Protein AF-A0A3S1FE27-F1 (afdb_monomer)

Secondary structure (DSSP, 8-state):
-HHHHHHHHHHHHHHHHS---TTTS--HHHHHHHHHHTHHHHHHHHHHHHHHHHHHHHHHHHHHH-

pLDDT: mean 88.73, std 5.21, range [65.94, 96.0]

Structure (mmCIF, N/CA/C/O backbone):
data_AF-A0A3S1FE27-F1
#
_entry.id   AF-A0A3S1FE27-F1
#
loop_
_atom_site.group_PDB
_atom_site.id
_atom_site.type_symbol
_atom_site.label_atom_id
_atom_site.label_alt_id
_atom_site.label_comp_id
_atom_site.label_asym_id
_atom_site.label_entity_id
_atom_site.label_seq_id
_atom_site.pdbx_PDB_ins_code
_atom_site.Cartn_x
_atom_site.Cartn_y
_atom_site.Cartn_z
_atom_site.occupancy
_atom_site.B_iso_or_equiv
_atom_site.auth_seq_id
_atom_site.auth_comp_id
_atom_site.auth_asym_id
_atom_site.auth_atom_id
_atom_site.pdbx_PDB_model_num
ATOM 1 N N . MET A 1 1 ? -2.451 16.103 4.244 1.00 65.94 1 MET A N 1
ATOM 2 C CA . MET A 1 1 ? -2.219 14.922 5.113 1.00 65.94 1 MET A CA 1
ATOM 3 C C . MET A 1 1 ? -3.356 14.658 6.099 1.00 65.94 1 MET A C 1
ATOM 5 O O . MET A 1 1 ? -3.716 13.502 6.259 1.00 65.94 1 MET A O 1
ATOM 9 N N . ILE A 1 2 ? -3.972 15.687 6.695 1.00 88.50 2 ILE A N 1
ATOM 10 C CA . ILE A 1 2 ? -5.115 15.540 7.626 1.00 88.50 2 ILE A CA 1
ATOM 11 C C . ILE A 1 2 ? -6.308 14.801 6.991 1.00 88.50 2 ILE A C 1
ATOM 13 O O . ILE A 1 2 ? -6.933 13.960 7.627 1.00 88.50 2 ILE A O 1
ATOM 17 N N . SER A 1 3 ? -6.576 15.056 5.710 1.00 91.31 3 SER A N 1
ATOM 18 C CA . SER A 1 3 ? -7.665 14.440 4.945 1.00 91.31 3 SER A CA 1
ATOM 19 C C . SER A 1 3 ? -7.567 12.913 4.848 1.00 91.31 3 SER A C 1
ATOM 21 O O . SER A 1 3 ? -8.577 12.233 4.984 1.00 91.31 3 SER A O 1
ATOM 23 N N . VAL A 1 4 ? -6.360 12.364 4.671 1.00 90.94 4 VAL A N 1
ATOM 24 C CA . VAL A 1 4 ? -6.156 10.904 4.615 1.00 90.94 4 VAL A CA 1
ATOM 25 C C . VAL A 1 4 ? -6.397 10.279 5.987 1.00 90.94 4 VAL A C 1
ATOM 27 O O . VAL A 1 4 ? -7.079 9.265 6.086 1.00 90.94 4 VAL A O 1
ATOM 30 N N . GLY A 1 5 ? -5.899 10.913 7.053 1.00 90.81 5 GLY A N 1
ATOM 31 C CA . GLY A 1 5 ? -6.139 10.454 8.422 1.00 90.81 5 GLY A CA 1
ATOM 32 C C . GLY A 1 5 ? -7.626 10.449 8.787 1.00 90.81 5 GLY A C 1
ATOM 33 O O . GLY A 1 5 ? -8.117 9.464 9.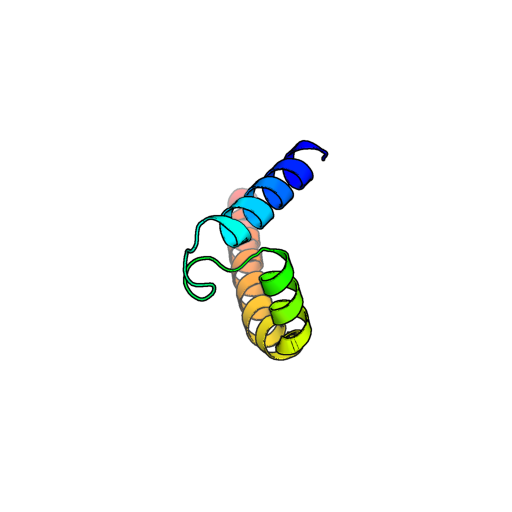330 1.00 90.81 5 GLY A O 1
ATOM 34 N N . LEU A 1 6 ? -8.362 11.505 8.423 1.00 93.12 6 LEU A N 1
ATOM 35 C CA . LEU A 1 6 ? -9.816 11.582 8.610 1.00 93.12 6 LEU A CA 1
ATOM 36 C C . LEU A 1 6 ? -10.558 10.477 7.856 1.00 93.12 6 LEU A C 1
ATOM 38 O O . LEU A 1 6 ? -11.477 9.879 8.407 1.00 93.12 6 LEU A O 1
ATOM 42 N N . LEU A 1 7 ? -10.147 10.187 6.620 1.00 93.19 7 LEU A N 1
ATOM 43 C CA . LEU A 1 7 ? -10.750 9.124 5.821 1.00 93.19 7 LEU A CA 1
ATOM 44 C C . LEU A 1 7 ? -10.523 7.744 6.457 1.00 93.19 7 LEU A C 1
ATOM 46 O O . LEU A 1 7 ? -11.461 6.960 6.564 1.00 93.19 7 LEU A O 1
ATOM 50 N N . LEU A 1 8 ? -9.300 7.467 6.925 1.00 91.38 8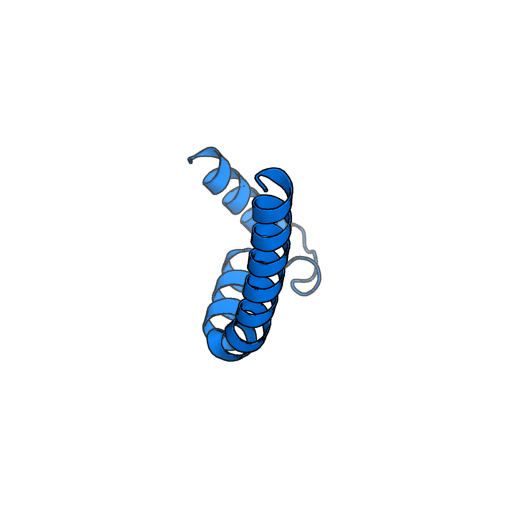 LEU A N 1
ATOM 51 C CA . LEU A 1 8 ? -8.975 6.217 7.618 1.00 91.38 8 LEU A CA 1
ATOM 52 C C . LEU A 1 8 ? -9.761 6.070 8.923 1.00 91.38 8 LEU A C 1
ATOM 54 O O . LEU A 1 8 ? -10.273 4.991 9.200 1.00 91.38 8 LEU A O 1
ATOM 58 N N . LEU A 1 9 ? -9.907 7.151 9.694 1.00 91.50 9 LEU A N 1
ATOM 59 C CA . LEU A 1 9 ? -10.710 7.149 10.917 1.00 91.50 9 LEU A CA 1
ATOM 60 C C . LEU A 1 9 ? -12.194 6.922 10.628 1.00 91.50 9 LEU A C 1
ATOM 62 O O . LEU A 1 9 ? -12.824 6.115 11.305 1.00 91.50 9 LEU A O 1
ATOM 66 N N . ALA A 1 10 ? -12.751 7.593 9.618 1.00 92.69 10 ALA A N 1
ATOM 67 C CA . ALA A 1 10 ? -14.137 7.389 9.205 1.00 92.69 10 ALA A CA 1
ATOM 68 C C . ALA A 1 10 ? -14.377 5.943 8.746 1.00 92.69 10 ALA A C 1
ATOM 70 O O . AL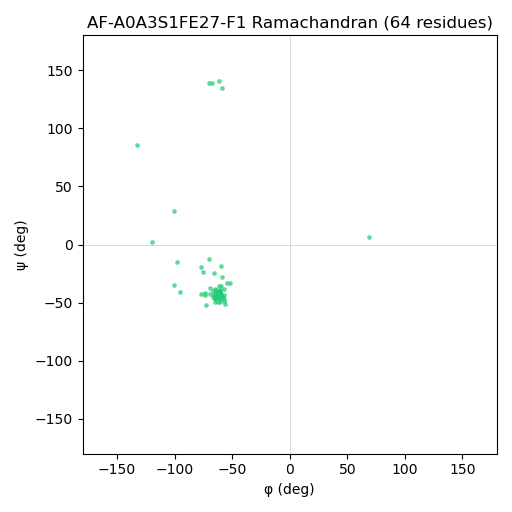A A 1 10 ? -15.397 5.348 9.092 1.00 92.69 10 ALA A O 1
ATOM 71 N N . TRP A 1 11 ? -13.421 5.360 8.018 1.00 93.06 11 TRP A N 1
ATOM 72 C CA . TRP A 1 11 ? -13.472 3.963 7.599 1.00 93.06 11 TRP A CA 1
ATOM 73 C C . TRP A 1 11 ? -13.372 2.996 8.785 1.00 93.06 11 TRP A C 1
ATOM 75 O O . TRP A 1 11 ? -14.189 2.084 8.867 1.00 93.06 11 TRP A O 1
ATOM 85 N N . GLU A 1 12 ? -12.451 3.209 9.728 1.00 90.88 12 GLU A N 1
ATOM 86 C CA . GLU A 1 12 ? -12.346 2.412 10.962 1.00 90.88 12 GLU A CA 1
ATOM 87 C C . GLU A 1 12 ? -13.662 2.439 11.747 1.00 90.88 12 GLU A C 1
ATOM 89 O O . GLU A 1 12 ? -14.179 1.388 12.136 1.00 90.88 12 GLU A O 1
ATOM 94 N N . LEU A 1 13 ? -14.245 3.631 11.919 1.00 90.19 13 LEU A N 1
ATOM 95 C CA . LEU A 1 13 ? -15.527 3.802 12.596 1.00 90.19 13 LEU A CA 1
ATOM 96 C C . LEU A 1 13 ? -16.625 3.029 11.859 1.00 90.19 13 LEU A C 1
ATOM 98 O O . LEU A 1 13 ? -17.359 2.245 12.454 1.00 90.19 13 LEU A O 1
ATOM 102 N N . TYR A 1 14 ? -16.715 3.206 10.545 1.00 90.44 14 TYR A N 1
ATOM 103 C CA . TYR A 1 14 ? -17.734 2.550 9.742 1.00 90.44 14 TYR A CA 1
ATOM 104 C C . TYR A 1 14 ? -17.581 1.023 9.757 1.00 90.44 14 TYR A C 1
ATOM 106 O O . TYR A 1 14 ? -18.555 0.315 9.996 1.00 90.44 14 TYR A O 1
ATOM 114 N N . ALA A 1 15 ? -16.372 0.491 9.586 1.00 88.88 15 ALA A N 1
ATOM 115 C CA . ALA A 1 15 ? -16.112 -0.947 9.636 1.00 88.88 15 ALA A CA 1
ATOM 116 C C . ALA A 1 15 ? -16.450 -1.553 11.009 1.00 88.88 15 ALA A C 1
ATOM 118 O O . ALA A 1 15 ? -16.969 -2.663 11.077 1.00 88.88 15 ALA A O 1
ATOM 119 N N . THR A 1 16 ? -16.221 -0.807 12.091 1.00 85.81 16 THR A N 1
ATOM 120 C CA . THR A 1 16 ? -16.485 -1.267 13.462 1.00 85.81 16 THR A CA 1
ATOM 121 C C . THR A 1 16 ? -17.971 -1.218 13.824 1.00 85.81 16 THR A C 1
ATOM 123 O O . THR A 1 16 ? -18.488 -2.157 14.425 1.00 85.81 16 THR A O 1
ATOM 126 N N . TYR A 1 17 ? -18.678 -0.144 13.454 1.00 88.81 17 TYR A N 1
ATOM 127 C CA . TYR A 1 17 ? -20.060 0.097 13.889 1.00 88.81 17 TYR A CA 1
ATOM 128 C C . TYR A 1 17 ? -21.133 -0.320 12.873 1.00 88.81 17 TYR A C 1
ATOM 130 O O . TYR A 1 17 ? -22.297 -0.440 13.246 1.00 88.81 17 TYR A O 1
ATOM 138 N N . SER A 1 18 ? -20.787 -0.567 11.605 1.00 85.12 18 SER A N 1
ATOM 139 C CA . SER A 1 18 ? -21.771 -0.926 10.563 1.00 85.12 18 SER A CA 1
ATOM 140 C C . SER A 1 18 ? -22.381 -2.323 10.719 1.00 85.12 18 SER A C 1
ATOM 142 O O . SER A 1 18 ? -23.343 -2.644 10.024 1.00 85.12 18 SER A O 1
ATOM 144 N N . GLY A 1 19 ? -21.824 -3.178 11.584 1.00 80.06 19 GLY A N 1
ATOM 145 C CA . GLY A 1 19 ? -22.254 -4.574 11.726 1.00 80.06 19 GLY A CA 1
ATOM 146 C C . GLY A 1 19 ? -21.913 -5.455 10.516 1.00 80.06 19 GLY A C 1
ATOM 147 O O . GLY A 1 19 ? -22.317 -6.618 10.464 1.00 80.06 19 GLY A O 1
ATOM 148 N N . ILE A 1 20 ? -21.164 -4.926 9.541 1.00 84.38 20 ILE A N 1
ATOM 149 C CA . ILE A 1 20 ? -20.660 -5.687 8.400 1.00 84.38 20 ILE A CA 1
ATOM 150 C C . ILE A 1 20 ? -19.635 -6.700 8.911 1.00 84.38 20 ILE A C 1
ATOM 152 O O . ILE A 1 20 ? -18.815 -6.411 9.781 1.00 84.38 20 ILE A O 1
ATOM 156 N N . ARG A 1 21 ? -19.676 -7.919 8.366 1.00 82.19 21 ARG A N 1
ATOM 157 C CA . ARG A 1 21 ? -18.726 -8.963 8.756 1.00 82.19 21 ARG A CA 1
ATOM 158 C C . ARG A 1 21 ? -17.285 -8.489 8.494 1.00 82.19 21 ARG A C 1
ATOM 160 O O . ARG A 1 21 ? -17.006 -8.042 7.379 1.00 82.19 21 ARG A O 1
ATOM 167 N N . PRO A 1 22 ? -16.347 -8.685 9.442 1.00 78.81 22 PRO A N 1
ATOM 168 C CA . PRO A 1 22 ? -14.950 -8.264 9.286 1.00 78.81 22 PRO A CA 1
ATOM 169 C C . PRO A 1 22 ? -14.226 -8.900 8.093 1.00 78.81 22 PRO A C 1
ATOM 171 O O . PRO A 1 22 ? -13.197 -8.403 7.654 1.00 78.81 22 PRO A O 1
ATOM 174 N N . THR A 1 23 ? -14.750 -10.009 7.569 1.00 80.50 23 THR A N 1
ATOM 175 C CA . THR A 1 23 ? -14.239 -10.667 6.360 1.00 80.50 23 THR A CA 1
ATOM 176 C C . THR A 1 23 ? -14.605 -9.929 5.075 1.00 80.50 23 THR A C 1
ATOM 178 O O . THR A 1 23 ? -13.940 -10.105 4.064 1.00 80.50 23 THR A O 1
ATOM 181 N N . THR A 1 24 ? -15.675 -9.130 5.092 1.00 84.50 24 THR A N 1
ATOM 182 C CA . THR A 1 24 ? -16.135 -8.334 3.945 1.00 84.50 24 THR A CA 1
ATOM 183 C C . THR A 1 24 ? -15.599 -6.910 4.020 1.00 84.50 24 THR A C 1
ATOM 185 O O . THR A 1 24 ? -15.170 -6.366 3.008 1.00 84.50 24 THR A O 1
ATOM 188 N N . LEU A 1 25 ? -15.593 -6.321 5.219 1.00 86.94 25 LEU A N 1
ATOM 189 C CA . LEU A 1 25 ? -15.048 -4.990 5.456 1.00 86.94 25 LEU A CA 1
ATOM 190 C C . LEU A 1 25 ? -14.130 -5.011 6.686 1.00 86.94 25 LEU A C 1
ATOM 192 O O . 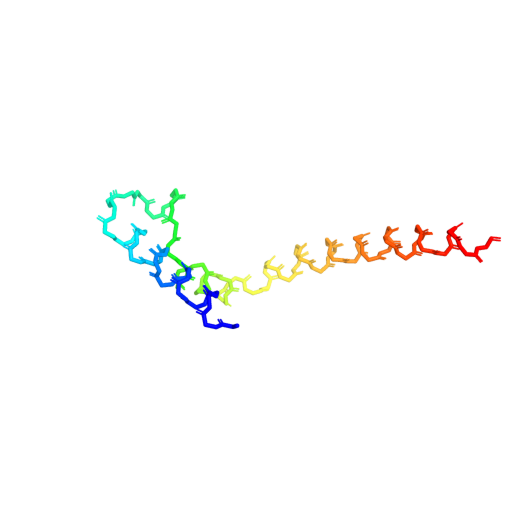LEU A 1 25 ? -14.582 -4.739 7.800 1.00 86.94 25 LEU A O 1
ATOM 196 N N . PRO A 1 26 ? -12.848 -5.361 6.512 1.00 87.38 26 PRO A N 1
ATOM 197 C CA . PRO A 1 26 ? -11.890 -5.305 7.601 1.00 87.38 26 PRO A CA 1
ATOM 198 C C . PRO A 1 26 ? -11.587 -3.850 7.959 1.00 87.38 26 PRO A C 1
ATOM 200 O O . PRO A 1 26 ? -11.410 -2.998 7.087 1.00 87.38 26 PRO A O 1
ATOM 203 N N . ALA A 1 27 ? -11.501 -3.581 9.257 1.00 89.88 27 ALA A N 1
ATOM 204 C CA . ALA A 1 27 ? -11.024 -2.307 9.766 1.00 89.88 27 ALA A CA 1
ATOM 205 C C . ALA A 1 27 ? -9.563 -2.067 9.315 1.00 89.88 27 ALA A C 1
ATOM 207 O O . ALA A 1 27 ? -8.778 -3.025 9.292 1.00 89.88 27 ALA A O 1
ATOM 208 N N . PRO A 1 28 ? -9.163 -0.836 8.947 1.00 88.44 28 PRO A N 1
ATOM 209 C CA . PRO A 1 28 ? -7.794 -0.540 8.530 1.00 88.44 28 PRO A CA 1
ATOM 210 C C . PRO A 1 28 ? -6.735 -0.968 9.560 1.00 88.44 28 PRO A C 1
ATOM 212 O O . PRO A 1 28 ? -5.669 -1.444 9.161 1.00 88.44 28 PRO A O 1
ATOM 215 N N . SER A 1 29 ? -7.031 -0.904 10.863 1.00 88.56 29 SER A N 1
ATOM 216 C CA . SER A 1 29 ? -6.159 -1.453 11.917 1.00 88.56 29 SER A CA 1
ATOM 217 C C . SER A 1 29 ? -5.876 -2.954 11.739 1.00 88.56 29 SER A C 1
ATOM 219 O O . SER A 1 29 ? -4.728 -3.398 11.820 1.00 88.56 29 SER A O 1
ATOM 221 N N . ARG A 1 30 ? -6.909 -3.735 11.406 1.00 85.94 30 ARG A N 1
ATOM 222 C CA . ARG A 1 30 ? -6.831 -5.185 11.162 1.00 85.94 30 ARG A CA 1
ATOM 223 C C . ARG A 1 30 ? -6.075 -5.505 9.883 1.00 85.94 30 ARG A C 1
ATOM 225 O O . ARG A 1 30 ? -5.322 -6.472 9.855 1.00 85.94 30 ARG A O 1
ATOM 232 N N . VAL A 1 31 ? -6.247 -4.698 8.836 1.00 87.25 31 VAL A N 1
ATOM 233 C CA . VAL A 1 31 ? -5.471 -4.837 7.592 1.00 87.25 31 VAL A CA 1
ATOM 234 C C . VAL A 1 31 ? -3.981 -4.671 7.885 1.00 87.25 31 VAL A C 1
ATOM 236 O O . VAL A 1 31 ? -3.174 -5.484 7.437 1.00 87.25 31 VAL A O 1
ATOM 239 N N . PHE A 1 32 ? -3.616 -3.665 8.682 1.00 87.31 32 PHE A N 1
ATOM 240 C CA . PHE A 1 32 ? -2.226 -3.423 9.058 1.00 87.31 32 PHE A CA 1
ATOM 241 C C . PHE A 1 32 ? -1.652 -4.548 9.933 1.00 87.31 32 PHE A C 1
ATOM 243 O O . PHE A 1 32 ? -0.546 -5.023 9.682 1.00 87.31 32 PHE A O 1
ATOM 250 N N . GLU A 1 33 ? -2.422 -5.028 10.912 1.00 88.69 33 GLU A N 1
ATOM 251 C CA . GLU A 1 33 ? -2.055 -6.176 11.751 1.00 88.69 33 GLU A CA 1
ATOM 252 C C . GLU A 1 33 ? -1.787 -7.429 10.897 1.00 88.69 33 GLU A C 1
ATOM 254 O O . GLU A 1 33 ? -0.739 -8.064 11.020 1.00 88.69 33 GLU A O 1
ATOM 259 N N . GLN A 1 34 ? -2.695 -7.750 9.971 1.00 86.75 34 GLN A N 1
ATOM 260 C CA . GLN A 1 34 ? -2.557 -8.893 9.064 1.00 86.75 34 GLN A CA 1
ATOM 261 C C . GLN A 1 34 ? -1.367 -8.743 8.112 1.00 86.75 34 GLN A C 1
ATOM 263 O O . GLN A 1 34 ? -0.675 -9.730 7.851 1.00 86.75 34 GLN A O 1
ATOM 268 N N . ALA A 1 35 ? -1.106 -7.529 7.623 1.00 85.06 35 ALA A N 1
ATOM 269 C CA . ALA A 1 35 ? 0.044 -7.234 6.774 1.00 85.06 35 ALA A CA 1
ATOM 270 C C . ALA A 1 35 ? 1.370 -7.446 7.516 1.00 85.06 35 ALA A C 1
ATOM 272 O O . ALA A 1 35 ? 2.317 -7.977 6.938 1.00 85.06 35 ALA A O 1
ATOM 273 N N . LEU A 1 36 ? 1.439 -7.079 8.799 1.00 85.19 36 LEU A N 1
ATOM 274 C CA . LEU A 1 36 ? 2.643 -7.259 9.607 1.00 85.19 36 LEU A CA 1
ATOM 275 C C . LEU A 1 36 ? 2.868 -8.730 9.983 1.00 85.19 36 LEU A C 1
ATOM 277 O O . LEU A 1 36 ? 3.991 -9.228 9.871 1.00 85.19 36 LEU A O 1
ATOM 281 N N . LEU A 1 37 ? 1.804 -9.436 10.380 1.00 89.69 37 LEU A N 1
ATOM 282 C CA . LEU A 1 37 ? 1.854 -10.865 10.705 1.00 89.69 37 LEU A CA 1
ATOM 283 C C . LEU A 1 37 ? 2.261 -11.705 9.488 1.00 89.69 37 LEU A C 1
ATOM 285 O O . LEU A 1 37 ? 3.118 -12.578 9.597 1.00 89.69 37 LEU A O 1
ATOM 289 N N . ASN A 1 38 ? 1.707 -11.397 8.315 1.00 86.94 38 ASN A N 1
ATOM 290 C CA . ASN A 1 38 ? 1.972 -12.116 7.069 1.00 86.94 38 ASN A CA 1
ATOM 291 C C . ASN A 1 38 ? 2.971 -11.383 6.166 1.00 86.94 38 ASN A C 1
ATOM 293 O O . ASN A 1 38 ? 2.931 -11.536 4.946 1.00 86.94 38 ASN A O 1
ATOM 297 N N . ARG A 1 39 ? 3.894 -10.607 6.748 1.00 82.69 39 ARG A N 1
ATOM 298 C CA . ARG A 1 39 ? 4.868 -9.784 6.006 1.00 82.69 39 ARG A CA 1
ATOM 299 C C . ARG A 1 39 ? 5.660 -10.556 4.953 1.00 82.69 39 ARG A C 1
ATOM 301 O O . ARG A 1 39 ? 6.012 -9.990 3.927 1.00 82.69 39 ARG A O 1
ATOM 308 N N . GLN A 1 40 ? 5.950 -11.830 5.214 1.00 84.00 40 GLN A N 1
ATOM 309 C CA . GLN A 1 40 ? 6.725 -12.672 4.309 1.00 84.00 40 GLN A CA 1
ATOM 310 C C . GLN A 1 40 ? 5.894 -13.058 3.083 1.00 84.00 40 GLN A C 1
ATOM 312 O O . GLN A 1 40 ? 6.282 -12.728 1.971 1.00 84.00 40 GLN A O 1
ATOM 317 N N . ALA A 1 41 ? 4.688 -13.597 3.288 1.00 83.44 41 ALA A N 1
ATOM 318 C CA . ALA A 1 41 ? 3.751 -13.870 2.198 1.00 83.44 41 ALA A CA 1
ATOM 319 C C . ALA A 1 41 ? 3.377 -12.596 1.418 1.00 83.44 41 ALA A C 1
ATOM 321 O O . ALA A 1 41 ? 3.219 -12.631 0.197 1.00 83.44 41 ALA A O 1
ATOM 322 N N . LEU A 1 42 ? 3.263 -11.457 2.109 1.00 85.69 42 LEU A N 1
ATOM 323 C CA . LEU A 1 42 ? 3.031 -10.166 1.475 1.00 85.69 42 LEU A CA 1
ATOM 324 C C . LEU A 1 42 ? 4.216 -9.761 0.592 1.00 85.69 42 LEU A C 1
ATOM 326 O O . LEU A 1 42 ? 3.998 -9.376 -0.549 1.00 85.69 42 LEU A O 1
ATOM 330 N N . ALA A 1 43 ? 5.452 -9.874 1.082 1.00 84.81 43 ALA A N 1
ATOM 331 C CA . ALA A 1 43 ? 6.654 -9.555 0.315 1.00 84.81 43 ALA A CA 1
ATOM 332 C C . ALA A 1 43 ? 6.822 -10.474 -0.904 1.00 84.81 43 ALA A C 1
ATOM 334 O O . ALA A 1 43 ? 7.076 -9.979 -2.002 1.00 84.81 43 ALA A O 1
ATOM 335 N N . ASP A 1 44 ? 6.592 -11.777 -0.728 1.00 88.31 44 ASP A N 1
ATOM 336 C CA . ASP A 1 44 ? 6.709 -12.785 -1.785 1.00 88.31 44 ASP A CA 1
ATOM 337 C C . ASP A 1 44 ? 5.775 -12.495 -2.975 1.00 88.31 44 ASP A C 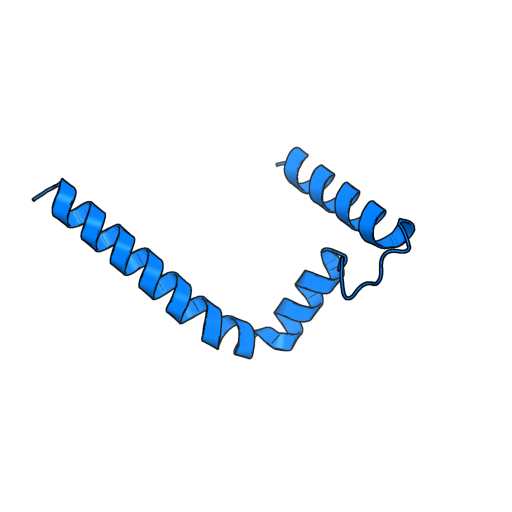1
ATOM 339 O O . ASP A 1 44 ? 6.105 -12.823 -4.111 1.00 88.31 44 ASP A O 1
ATOM 343 N N . ASN A 1 45 ? 4.640 -11.824 -2.744 1.00 87.00 45 ASN A N 1
ATOM 344 C CA . ASN A 1 45 ? 3.688 -11.447 -3.796 1.00 87.00 45 ASN A CA 1
ATOM 345 C C . ASN A 1 45 ? 3.809 -9.975 -4.236 1.00 87.00 45 ASN A C 1
ATOM 347 O O . ASN A 1 45 ? 3.633 -9.647 -5.414 1.00 87.00 45 ASN A O 1
ATOM 351 N N . ALA A 1 46 ? 4.120 -9.068 -3.310 1.00 86.81 46 ALA A N 1
ATOM 352 C CA . ALA A 1 46 ? 4.208 -7.639 -3.590 1.00 86.81 46 ALA A CA 1
ATOM 353 C C . ALA A 1 46 ? 5.463 -7.291 -4.396 1.00 86.81 46 ALA A C 1
ATOM 355 O O . ALA A 1 46 ? 5.378 -6.501 -5.335 1.00 86.81 46 ALA A O 1
ATOM 356 N N . ILE A 1 47 ? 6.614 -7.893 -4.072 1.00 88.12 47 ILE A N 1
ATOM 357 C CA . ILE A 1 47 ? 7.889 -7.585 -4.736 1.00 88.12 47 ILE A CA 1
ATOM 358 C C . ILE A 1 47 ? 7.834 -7.916 -6.236 1.00 88.12 47 ILE A C 1
ATOM 360 O O . ILE A 1 47 ? 8.144 -7.024 -7.031 1.00 88.12 47 ILE A O 1
ATOM 364 N N . PRO A 1 48 ? 7.391 -9.116 -6.670 1.00 88.88 48 PRO A N 1
ATOM 365 C CA . PRO A 1 48 ? 7.271 -9.418 -8.096 1.00 88.88 48 PRO A CA 1
ATOM 366 C C . PRO A 1 48 ? 6.302 -8.480 -8.823 1.00 88.88 48 PRO A C 1
ATOM 368 O O . PRO A 1 48 ? 6.589 -8.039 -9.934 1.00 88.88 48 PRO A O 1
ATOM 371 N N . THR A 1 49 ? 5.182 -8.124 -8.186 1.00 91.81 49 THR A N 1
ATOM 372 C CA . THR A 1 49 ? 4.165 -7.229 -8.763 1.00 91.81 49 THR A CA 1
ATOM 373 C C . THR A 1 49 ? 4.709 -5.816 -8.983 1.00 91.81 49 THR A C 1
ATOM 375 O O . THR A 1 49 ? 4.535 -5.230 -10.056 1.00 91.81 49 THR A O 1
ATOM 378 N N . ILE A 1 50 ? 5.411 -5.271 -7.984 1.00 91.50 50 ILE A N 1
ATOM 379 C CA . ILE A 1 50 ? 6.081 -3.970 -8.086 1.00 91.50 50 ILE A CA 1
ATOM 380 C C . ILE A 1 50 ? 7.162 -4.028 -9.167 1.00 91.50 50 ILE A C 1
ATOM 382 O O . ILE A 1 50 ? 7.219 -3.136 -10.008 1.00 91.50 50 ILE A O 1
ATOM 386 N N . GLY A 1 51 ? 7.968 -5.093 -9.194 1.00 91.31 51 GLY A N 1
ATOM 387 C CA . GLY A 1 51 ? 8.989 -5.305 -10.218 1.00 91.31 51 GLY A CA 1
ATOM 388 C C . GLY A 1 51 ? 8.406 -5.291 -11.630 1.00 91.31 51 GLY A C 1
ATOM 389 O O . GLY A 1 51 ? 8.857 -4.516 -12.467 1.00 91.31 51 GLY A O 1
ATOM 390 N N . ALA A 1 52 ? 7.357 -6.075 -11.884 1.00 93.31 52 ALA A N 1
ATOM 391 C CA . ALA A 1 52 ? 6.688 -6.116 -13.183 1.00 93.31 52 ALA A CA 1
ATOM 392 C C . ALA A 1 52 ? 6.120 -4.744 -13.592 1.00 93.31 52 ALA A C 1
ATOM 394 O O . ALA A 1 52 ? 6.295 -4.316 -14.733 1.00 93.31 52 ALA A O 1
ATOM 395 N N . THR A 1 53 ? 5.498 -4.027 -12.652 1.00 94.56 53 THR A N 1
ATOM 396 C CA . THR A 1 53 ? 4.936 -2.688 -12.897 1.00 94.56 53 THR A CA 1
ATOM 397 C C . THR A 1 53 ? 6.029 -1.677 -13.233 1.00 94.56 53 THR A C 1
ATOM 399 O O . THR A 1 53 ? 5.906 -0.927 -14.200 1.00 94.56 53 THR A O 1
ATOM 402 N N . LEU A 1 54 ? 7.123 -1.675 -12.466 1.00 95.31 54 LEU A N 1
ATOM 403 C CA . LEU A 1 54 ? 8.254 -0.778 -12.688 1.00 95.31 54 LEU A CA 1
ATOM 404 C C . LEU A 1 54 ? 8.978 -1.092 -13.993 1.00 95.31 54 LEU A C 1
ATOM 406 O O . LEU A 1 54 ? 9.358 -0.162 -14.698 1.00 95.31 54 LEU A O 1
ATOM 410 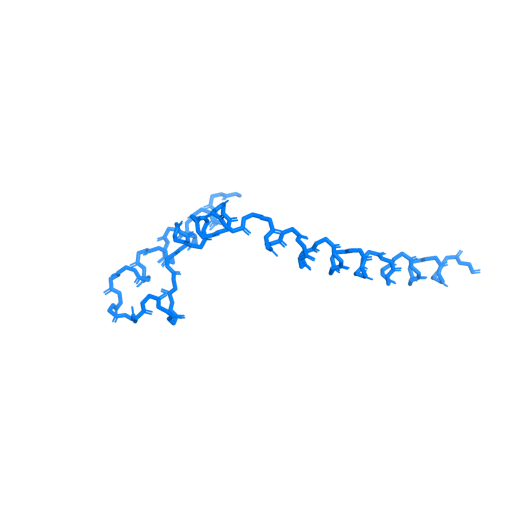N N . LEU A 1 55 ? 9.149 -2.369 -14.3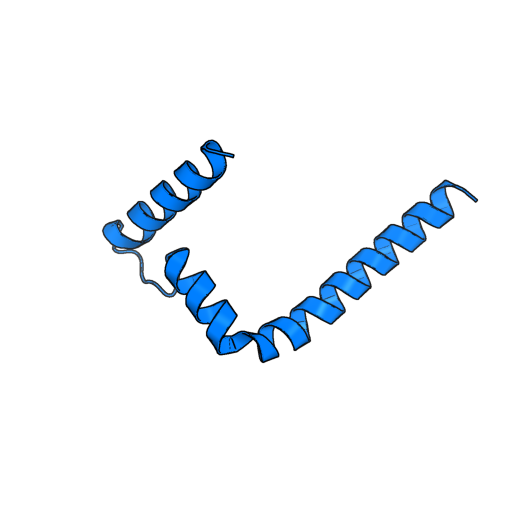40 1.00 95.88 55 LEU A N 1
ATOM 411 C CA . LEU A 1 55 ? 9.756 -2.774 -15.607 1.00 95.88 55 LEU A CA 1
ATOM 412 C C . LEU A 1 55 ? 8.894 -2.348 -16.796 1.00 95.88 55 LEU A C 1
ATOM 414 O O . LEU A 1 55 ? 9.417 -1.755 -17.736 1.00 95.88 55 LEU A O 1
ATOM 418 N N . GLY A 1 56 ? 7.581 -2.586 -16.736 1.00 93.88 56 GLY A N 1
ATOM 419 C CA . GLY A 1 56 ? 6.645 -2.141 -17.769 1.00 93.88 56 GLY A CA 1
ATOM 420 C C . GLY A 1 56 ? 6.636 -0.619 -17.921 1.00 93.88 56 GLY A C 1
ATOM 421 O O . GLY A 1 56 ? 6.771 -0.109 -19.032 1.00 93.88 56 GLY A O 1
ATOM 422 N N . PHE A 1 57 ? 6.564 0.112 -16.804 1.00 95.19 57 PHE A N 1
ATOM 423 C CA . PHE A 1 57 ? 6.648 1.573 -16.798 1.00 95.19 57 PHE A CA 1
ATOM 424 C C . PHE A 1 57 ? 7.981 2.075 -17.364 1.00 95.1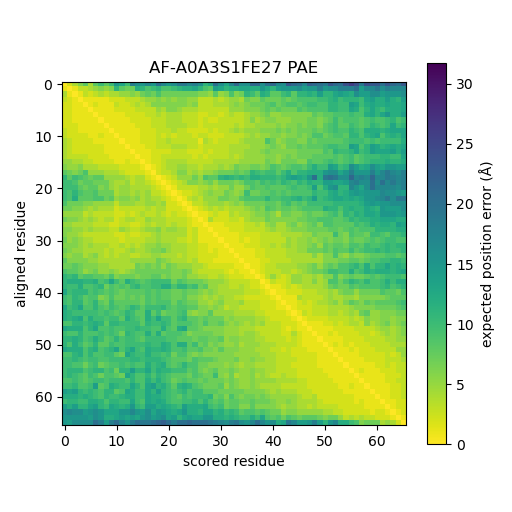9 57 PHE A C 1
ATOM 426 O O . PHE A 1 57 ? 7.987 2.959 -18.213 1.00 95.19 57 PHE A O 1
ATOM 433 N N . SER A 1 58 ? 9.104 1.486 -16.950 1.00 95.44 58 SER A N 1
ATOM 434 C CA . SER A 1 58 ? 10.438 1.874 -17.424 1.00 95.44 58 SER A CA 1
ATOM 435 C C . SER A 1 58 ? 10.604 1.592 -18.913 1.00 95.44 58 SER A C 1
ATOM 437 O O . SER A 1 58 ? 11.112 2.442 -19.631 1.00 95.44 58 SER A O 1
ATOM 439 N N . CYS A 1 59 ? 10.122 0.446 -19.401 1.00 95.44 59 CYS A N 1
ATOM 440 C CA . CYS A 1 59 ? 10.121 0.116 -20.824 1.00 95.44 59 CYS A CA 1
ATOM 441 C C . CYS A 1 59 ? 9.300 1.131 -21.631 1.00 95.44 59 CYS A C 1
ATOM 443 O O . CYS A 1 59 ? 9.789 1.654 -22.631 1.00 95.44 59 CYS A O 1
ATOM 445 N N . SER A 1 60 ? 8.095 1.471 -21.157 1.00 95.12 60 SER A N 1
ATOM 446 C CA . SER A 1 60 ? 7.261 2.508 -21.772 1.00 95.12 60 SER A CA 1
ATOM 447 C C . SER A 1 60 ? 7.944 3.874 -21.764 1.00 95.12 60 SER A C 1
ATOM 449 O O . SER A 1 60 ? 7.852 4.599 -22.750 1.00 95.12 60 SER A O 1
ATOM 451 N N . LEU A 1 61 ? 8.612 4.233 -20.666 1.00 96.00 61 LEU A N 1
ATOM 452 C CA . LEU A 1 61 ? 9.338 5.490 -20.543 1.00 96.00 61 LEU A CA 1
ATOM 453 C C . LEU A 1 61 ? 10.505 5.526 -21.534 1.00 96.00 61 LEU A C 1
ATOM 455 O O . LEU A 1 61 ? 10.613 6.466 -22.306 1.00 96.00 61 LEU A O 1
ATOM 459 N N . SER A 1 62 ? 11.334 4.482 -21.577 1.00 96.00 62 SER A N 1
ATOM 460 C CA . SER A 1 62 ? 12.450 4.383 -22.521 1.00 96.00 62 SER A CA 1
ATOM 461 C C . SER A 1 62 ? 11.988 4.468 -23.974 1.00 96.00 62 SER A C 1
ATOM 463 O O . SER A 1 62 ? 12.568 5.228 -24.738 1.00 96.00 62 SER A O 1
ATOM 465 N N . ALA A 1 63 ? 10.923 3.754 -24.346 1.00 93.44 63 ALA A N 1
ATOM 466 C CA . ALA A 1 63 ? 10.370 3.796 -25.700 1.00 93.44 63 ALA A CA 1
ATOM 467 C C . ALA A 1 63 ? 9.780 5.166 -26.079 1.00 93.44 63 ALA A C 1
ATOM 469 O O . ALA A 1 63 ? 9.701 5.484 -27.257 1.00 93.44 63 ALA A O 1
ATOM 470 N N . ALA A 1 64 ? 9.355 5.975 -25.106 1.00 94.69 64 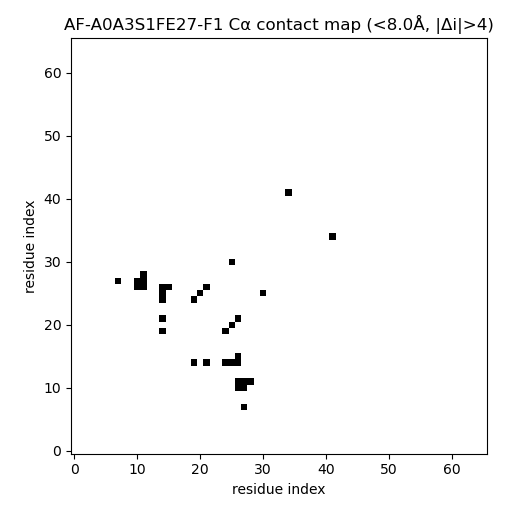ALA A N 1
ATOM 471 C CA . ALA A 1 64 ? 8.840 7.317 -25.370 1.00 94.69 64 ALA A CA 1
ATOM 472 C C . ALA A 1 64 ? 9.946 8.350 -25.662 1.00 94.69 64 ALA A C 1
ATOM 474 O O . ALA A 1 64 ? 9.647 9.411 -26.206 1.00 94.69 64 ALA A O 1
ATOM 475 N N . PHE A 1 65 ? 11.196 8.067 -25.277 1.00 91.88 65 PHE A N 1
ATOM 476 C CA . PHE A 1 65 ? 12.324 9.005 -25.366 1.00 91.88 65 PHE A CA 1
ATOM 477 C C . PHE A 1 65 ? 13.483 8.525 -26.259 1.00 91.88 65 PHE A C 1
ATOM 479 O O . PHE A 1 65 ? 14.486 9.234 -26.361 1.00 91.88 65 PHE A O 1
ATOM 486 N N . VAL A 1 66 ? 13.357 7.352 -26.889 1.00 78.94 66 VAL A N 1
ATOM 487 C CA . VAL A 1 66 ? 14.248 6.840 -27.950 1.00 78.94 66 VAL A CA 1
ATOM 488 C C . VAL A 1 66 ? 13.558 7.012 -29.292 1.00 78.94 66 VAL A C 1
ATOM 490 O O . VAL A 1 66 ? 14.208 7.563 -30.205 1.00 78.94 66 VAL A O 1
#

Radius of gyration: 17.68 Å; Cα contacts (8 Å, |Δi|>4): 17; chains: 1; bounding box: 36×29×42 Å

Solvent-accessible surface area (backbone atoms only — not comparable to full-atom values): 3782 Å² total; per-residue (Å²): 113,69,66,60,55,52,51,53,51,53,45,32,48,44,32,68,72,65,75,52,55,60,92,83,39,58,31,62,71,55,53,51,51,52,48,62,76,41,40,63,68,48,47,72,54,48,51,59,52,51,49,53,50,51,50,52,51,47,52,53,51,51,65,74,77,109

Mean predicted aligned error: 6.69 Å

Sequence (66 aa):
MISVGLLLLAWELYATYSGIRPTTLPAPSRVFEQALLNRQALADNAIPTIGATLLGFSCSLSAAFV

Foldseek 3Di:
DVVVVVVLVVLQCCCVPVPPDCVVRPRPVVVVVVCVVCVVVCCVPVVVVVVVVVVVVVVVVVVVVD